Protein AF-A0AA97HD93-F1 (afdb_monomer)

Radius of gyration: 15.61 Å; Cα contacts (8 Å, |Δi|>4): 42; chains: 1; bounding box: 28×37×50 Å

Structure (mmCIF, N/CA/C/O backbone):
data_AF-A0AA97HD93-F1
#
_entry.id   AF-A0AA97HD93-F1
#
loop_
_atom_site.group_PDB
_atom_site.id
_atom_site.type_symbol
_atom_site.label_atom_id
_atom_site.label_alt_id
_atom_site.label_comp_id
_atom_site.label_asym_id
_atom_site.label_entity_id
_atom_site.label_seq_id
_atom_site.pdbx_PDB_ins_code
_atom_site.Cartn_x
_atom_site.Cartn_y
_atom_site.Cartn_z
_atom_site.occupancy
_atom_site.B_iso_or_equiv
_atom_site.auth_seq_id
_atom_site.auth_comp_id
_atom_site.auth_asym_id
_atom_site.auth_atom_id
_atom_site.pdbx_PDB_model_num
ATOM 1 N N . MET A 1 1 ? -6.164 15.221 18.629 1.00 36.94 1 MET A N 1
ATOM 2 C CA . MET A 1 1 ? -4.729 15.572 18.714 1.00 36.94 1 MET A CA 1
ATOM 3 C C . MET A 1 1 ? -3.958 14.636 17.789 1.00 36.94 1 MET A C 1
ATOM 5 O O . MET A 1 1 ? -3.647 13.525 18.191 1.00 36.94 1 MET A O 1
ATOM 9 N N . PHE A 1 2 ? -3.727 15.025 16.531 1.00 47.16 2 PHE A N 1
ATOM 10 C CA . PHE A 1 2 ? -2.940 14.231 15.577 1.00 47.16 2 PHE A CA 1
ATOM 11 C C . PHE A 1 2 ? -1.501 14.737 15.573 1.00 47.16 2 PHE A C 1
ATOM 13 O O . PHE A 1 2 ? -1.109 15.529 14.724 1.00 47.16 2 PHE A O 1
ATOM 20 N N . GLN A 1 3 ? -0.720 14.308 16.559 1.00 46.75 3 GLN A N 1
ATOM 21 C CA . GLN A 1 3 ? 0.712 14.577 16.598 1.00 46.75 3 GLN A CA 1
ATOM 22 C C . GLN A 1 3 ? 1.430 13.322 16.104 1.00 46.75 3 GLN A C 1
ATOM 24 O O . GLN A 1 3 ? 2.042 12.587 16.872 1.00 46.75 3 GLN A O 1
ATOM 29 N N . HIS A 1 4 ? 1.304 13.047 14.801 1.00 54.22 4 HIS A N 1
ATOM 30 C CA . HIS A 1 4 ? 2.227 12.138 14.127 1.00 54.22 4 HIS A CA 1
ATOM 31 C C . HIS A 1 4 ? 3.600 12.807 14.179 1.00 54.22 4 HIS A C 1
ATOM 33 O O . HIS A 1 4 ? 3.915 13.707 13.400 1.00 54.22 4 HIS A O 1
ATOM 39 N N . ASN A 1 5 ? 4.373 12.443 15.200 1.00 70.94 5 ASN A N 1
ATOM 40 C CA . ASN A 1 5 ? 5.717 12.940 15.421 1.00 70.94 5 ASN A CA 1
ATOM 41 C C . ASN A 1 5 ? 6.541 12.572 14.186 1.00 70.94 5 ASN A C 1
ATOM 43 O O . ASN A 1 5 ? 6.673 11.396 13.862 1.00 70.94 5 ASN A O 1
ATOM 47 N N . LYS A 1 6 ? 7.094 13.579 13.512 1.00 67.31 6 LYS A N 1
ATOM 48 C CA . LYS A 1 6 ? 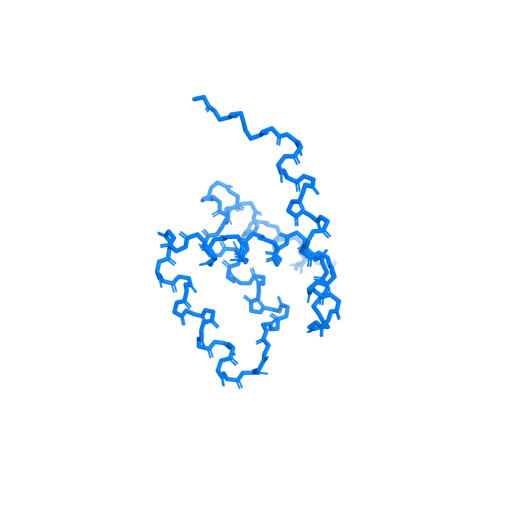8.016 13.470 12.375 1.00 67.31 6 LYS A CA 1
ATOM 49 C C . LYS A 1 6 ? 9.019 12.310 12.510 1.00 67.31 6 LYS A C 1
ATOM 51 O O . LYS A 1 6 ? 9.287 11.616 11.540 1.00 67.31 6 LYS A O 1
ATOM 56 N N . GLN A 1 7 ? 9.474 12.025 13.731 1.00 73.31 7 GLN A N 1
ATOM 57 C CA . GLN A 1 7 ? 10.369 10.905 14.037 1.00 73.31 7 GLN A CA 1
ATOM 58 C C . GLN A 1 7 ? 9.786 9.515 13.727 1.00 73.31 7 GLN A C 1
ATOM 60 O O . GLN A 1 7 ? 10.520 8.628 13.300 1.00 73.31 7 GLN A O 1
ATOM 65 N N . GLN A 1 8 ? 8.482 9.304 13.925 1.00 72.81 8 GLN A N 1
ATOM 66 C CA . GLN A 1 8 ? 7.812 8.046 13.573 1.00 72.81 8 GLN A CA 1
ATOM 67 C C . GLN A 1 8 ? 7.740 7.870 12.053 1.00 72.81 8 GLN A C 1
ATOM 69 O O . GLN A 1 8 ? 7.998 6.777 11.554 1.00 72.81 8 GLN A O 1
ATOM 74 N N . ALA A 1 9 ? 7.454 8.949 11.318 1.00 71.75 9 ALA A N 1
ATOM 75 C CA . ALA A 1 9 ? 7.466 8.933 9.857 1.00 71.75 9 ALA A CA 1
ATOM 76 C C . ALA A 1 9 ? 8.878 8.652 9.312 1.00 71.75 9 ALA A C 1
ATOM 78 O O . ALA A 1 9 ? 9.042 7.805 8.436 1.00 71.75 9 ALA A O 1
ATOM 79 N N . ASP A 1 10 ? 9.906 9.279 9.891 1.00 73.81 10 ASP A N 1
ATOM 80 C CA . ASP A 1 10 ? 11.305 9.052 9.514 1.00 73.81 10 ASP A CA 1
ATOM 81 C C . ASP A 1 10 ? 11.750 7.600 9.768 1.00 73.81 10 ASP A C 1
ATOM 83 O O . ASP A 1 10 ? 12.504 7.029 8.976 1.00 73.81 10 ASP A O 1
ATOM 87 N N . HIS A 1 11 ? 11.280 6.979 10.855 1.00 78.38 11 HIS A N 1
ATOM 88 C CA . HIS A 1 11 ? 11.586 5.581 11.165 1.00 78.38 11 HIS A CA 1
ATOM 89 C C . HIS A 1 11 ? 10.967 4.615 10.146 1.00 78.38 11 HIS A C 1
ATOM 91 O O . HIS A 1 11 ? 11.655 3.721 9.655 1.00 78.38 11 HIS A O 1
ATOM 97 N N . LEU A 1 12 ? 9.698 4.830 9.789 1.00 76.81 12 LEU A N 1
ATOM 98 C CA . LEU A 1 12 ? 9.001 4.035 8.775 1.00 76.81 12 LEU A CA 1
ATOM 99 C C . LEU A 1 12 ? 9.621 4.213 7.382 1.00 76.81 12 LEU A C 1
ATOM 101 O O . LEU A 1 12 ? 9.760 3.246 6.639 1.00 76.81 12 LEU A O 1
ATOM 105 N N . MET A 1 13 ? 10.064 5.424 7.038 1.00 76.12 1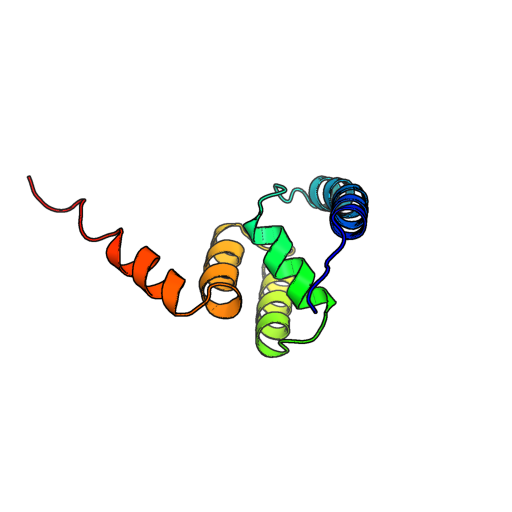3 MET A N 1
ATOM 106 C CA . MET A 1 13 ? 10.747 5.687 5.769 1.00 76.12 13 MET A CA 1
ATOM 107 C C . MET A 1 13 ? 12.040 4.866 5.650 1.00 76.12 13 MET A C 1
ATOM 109 O O . MET A 1 13 ? 12.291 4.217 4.634 1.00 76.12 13 MET A O 1
ATOM 113 N N . ARG A 1 14 ? 12.856 4.860 6.710 1.00 81.88 14 ARG A N 1
ATOM 114 C CA . ARG A 1 14 ? 14.144 4.148 6.729 1.00 81.88 14 ARG A CA 1
ATOM 115 C C . ARG A 1 14 ? 13.991 2.630 6.631 1.00 81.88 14 ARG A C 1
ATOM 117 O O . ARG A 1 14 ? 14.921 1.979 6.165 1.00 81.88 14 ARG A O 1
ATOM 124 N N . SER A 1 15 ? 12.854 2.073 7.047 1.00 77.06 15 SER A N 1
ATOM 125 C CA . SER A 1 15 ? 12.563 0.642 6.913 1.00 77.06 15 SER A CA 1
ATOM 126 C C . SER A 1 15 ? 11.866 0.282 5.597 1.00 77.06 15 SER A C 1
ATOM 128 O O . SER A 1 15 ? 12.094 -0.808 5.075 1.00 77.06 15 SER A O 1
ATOM 130 N N . ALA A 1 16 ? 11.063 1.185 5.029 1.00 72.94 16 ALA A N 1
ATOM 131 C CA . ALA A 1 16 ? 10.301 0.938 3.807 1.00 72.94 16 ALA A CA 1
ATOM 132 C C . ALA A 1 16 ? 11.151 1.008 2.525 1.00 72.94 16 ALA A C 1
ATOM 134 O O . ALA A 1 16 ? 10.961 0.182 1.634 1.00 72.94 16 ALA A O 1
ATOM 135 N N . ILE A 1 17 ? 12.106 1.942 2.431 1.00 77.25 17 ILE A N 1
ATOM 136 C CA . ILE A 1 17 ? 12.927 2.128 1.215 1.00 77.25 17 ILE A CA 1
ATOM 137 C C . ILE A 1 17 ? 13.691 0.845 0.814 1.00 77.25 17 ILE A C 1
ATOM 139 O O . ILE A 1 17 ? 13.560 0.430 -0.337 1.00 77.25 17 ILE A O 1
ATOM 143 N N . PRO A 1 18 ? 14.400 0.139 1.721 1.00 80.75 18 PRO A N 1
ATOM 144 C CA . PRO A 1 18 ? 15.106 -1.097 1.364 1.00 80.75 18 PRO A CA 1
ATOM 145 C C . PRO A 1 18 ? 14.171 -2.238 0.929 1.00 80.75 18 PRO A C 1
ATOM 147 O O . PRO A 1 18 ? 14.551 -3.095 0.132 1.00 80.75 18 PRO A O 1
ATOM 150 N N . LEU A 1 19 ? 12.938 -2.270 1.453 1.00 76.94 19 LEU A N 1
ATOM 151 C CA . LEU A 1 19 ? 11.919 -3.244 1.047 1.00 76.94 19 LEU A CA 1
ATOM 152 C C . LEU A 1 19 ? 11.395 -2.948 -0.361 1.00 76.94 19 LEU A C 1
ATOM 154 O O . LEU A 1 19 ? 11.199 -3.877 -1.140 1.00 76.94 19 LEU A O 1
ATOM 158 N N . MET A 1 20 ? 11.204 -1.671 -0.691 1.00 73.56 20 MET A N 1
ATOM 159 C CA . MET A 1 20 ? 10.792 -1.226 -2.023 1.00 73.56 20 MET A CA 1
ATOM 160 C C . MET A 1 20 ? 11.873 -1.523 -3.071 1.00 73.56 20 MET A C 1
ATOM 162 O O . MET A 1 20 ? 11.548 -2.084 -4.114 1.00 73.56 20 MET A O 1
ATOM 166 N N . GLU A 1 21 ? 13.152 -1.276 -2.760 1.00 76.38 21 GLU A N 1
ATOM 167 C CA . GLU A 1 21 ? 14.282 -1.655 -3.628 1.00 76.38 21 GLU A CA 1
ATOM 168 C C . GLU A 1 21 ? 14.344 -3.167 -3.876 1.00 76.38 21 GLU A C 1
ATOM 170 O O . GLU A 1 21 ? 14.510 -3.607 -5.011 1.00 76.38 21 GLU A O 1
ATOM 175 N N . LYS A 1 22 ? 14.154 -3.985 -2.831 1.00 78.00 22 LYS A N 1
ATOM 176 C CA . LYS A 1 22 ? 14.163 -5.452 -2.958 1.00 78.00 22 LYS A CA 1
ATOM 177 C C . LYS A 1 22 ? 13.052 -5.980 -3.873 1.00 78.00 22 LYS A C 1
ATOM 179 O O . LYS A 1 22 ? 13.200 -7.055 -4.451 1.00 78.00 22 LYS A O 1
ATOM 184 N N . LEU A 1 23 ? 11.936 -5.262 -3.953 1.00 79.88 23 LEU A N 1
ATOM 185 C CA . LEU A 1 23 ? 10.757 -5.643 -4.727 1.00 79.88 23 LEU A CA 1
ATOM 186 C C . LEU A 1 23 ? 10.695 -4.960 -6.103 1.00 79.88 23 LEU A C 1
ATOM 188 O O . LEU A 1 23 ? 9.698 -5.133 -6.799 1.00 79.88 23 LEU A O 1
ATOM 192 N N . ASP A 1 24 ? 11.730 -4.200 -6.481 1.00 72.00 24 ASP A N 1
ATOM 193 C CA . ASP A 1 24 ? 11.775 -3.386 -7.707 1.00 72.00 24 ASP A CA 1
ATOM 194 C C . ASP A 1 24 ? 10.600 -2.391 -7.807 1.00 72.00 24 ASP A C 1
ATOM 196 O O . ASP A 1 24 ? 10.074 -2.076 -8.875 1.00 72.00 24 ASP A O 1
ATOM 200 N N . ILE A 1 25 ? 10.147 -1.902 -6.649 1.00 70.56 25 ILE A N 1
ATOM 201 C CA . ILE A 1 25 ? 9.064 -0.928 -6.538 1.00 70.56 25 ILE A CA 1
ATOM 202 C C . ILE A 1 25 ? 9.697 0.458 -6.390 1.00 70.56 25 ILE A C 1
ATOM 204 O O . ILE A 1 25 ? 10.394 0.706 -5.405 1.00 70.56 25 ILE A O 1
ATOM 208 N N . PRO A 1 26 ? 9.421 1.414 -7.291 1.00 65.25 26 PRO A N 1
ATOM 209 C CA . PRO A 1 26 ? 9.893 2.778 -7.117 1.00 65.25 26 PRO A CA 1
ATOM 210 C C . PRO A 1 26 ? 9.280 3.379 -5.837 1.00 65.25 26 PRO A C 1
ATOM 212 O O . PRO A 1 26 ? 8.049 3.317 -5.676 1.00 65.25 26 PRO A O 1
ATOM 215 N N . PRO A 1 27 ? 10.088 3.969 -4.932 1.00 56.50 27 PRO A N 1
ATOM 216 C CA . PRO A 1 27 ? 9.615 4.578 -3.691 1.00 56.50 27 PRO A CA 1
ATOM 217 C C . PRO A 1 27 ? 8.898 5.903 -3.982 1.00 56.50 27 PRO A C 1
ATOM 219 O O . PRO A 1 27 ? 9.404 6.996 -3.734 1.00 56.50 27 PRO A O 1
ATOM 222 N N . THR A 1 28 ? 7.705 5.802 -4.562 1.00 63.59 28 THR A N 1
ATOM 223 C CA . THR A 1 28 ? 6.826 6.935 -4.848 1.00 63.59 28 THR A CA 1
ATOM 224 C C . THR A 1 28 ? 5.883 7.187 -3.666 1.00 63.59 28 THR A C 1
ATOM 226 O O . THR A 1 28 ? 5.467 6.233 -3.000 1.00 63.59 28 THR A O 1
ATOM 229 N N . PRO A 1 29 ? 5.479 8.447 -3.409 1.00 66.38 29 PRO A N 1
ATOM 230 C CA . PRO A 1 29 ? 4.510 8.772 -2.356 1.00 66.38 29 PRO A CA 1
ATOM 231 C C . PRO A 1 29 ? 3.187 7.998 -2.472 1.00 66.38 29 PRO A C 1
ATOM 233 O O . PRO A 1 29 ? 2.576 7.661 -1.460 1.00 66.38 29 PRO A O 1
ATOM 236 N N . TYR A 1 30 ? 2.780 7.662 -3.701 1.00 69.75 30 TYR A N 1
ATOM 237 C CA . TYR A 1 30 ? 1.581 6.874 -3.989 1.00 69.75 30 TYR A CA 1
ATOM 238 C C . TYR A 1 30 ? 1.654 5.471 -3.385 1.00 69.75 30 TYR A C 1
ATOM 240 O O . TYR A 1 30 ? 0.758 5.053 -2.653 1.00 69.75 30 TYR A O 1
ATOM 248 N N . ASN A 1 31 ? 2.761 4.767 -3.627 1.00 77.12 31 ASN A N 1
ATOM 249 C CA . ASN A 1 31 ? 2.951 3.413 -3.114 1.00 77.12 31 ASN A CA 1
ATOM 250 C C . ASN A 1 31 ? 2.989 3.397 -1.580 1.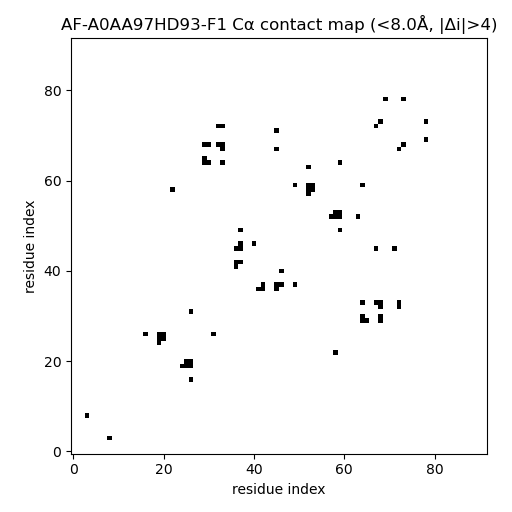00 77.12 31 ASN A C 1
ATOM 252 O O . ASN A 1 31 ? 2.482 2.464 -0.964 1.00 77.12 31 ASN A O 1
ATOM 256 N N . TYR A 1 32 ? 3.534 4.443 -0.952 1.00 78.75 32 TYR A N 1
ATOM 257 C CA . TYR A 1 32 ? 3.596 4.532 0.507 1.00 78.75 32 TYR A CA 1
ATOM 258 C C . TYR A 1 32 ? 2.206 4.589 1.154 1.00 78.75 32 TYR A C 1
ATOM 260 O O . TYR A 1 32 ? 1.950 3.863 2.113 1.00 78.75 32 TYR A O 1
ATOM 268 N N . GLY A 1 33 ? 1.296 5.407 0.613 1.00 85.56 33 GLY A N 1
ATOM 269 C CA . GLY A 1 33 ? -0.070 5.507 1.134 1.00 85.56 33 GLY A CA 1
ATOM 270 C C . GLY A 1 33 ? -0.817 4.174 1.066 1.00 85.56 33 GLY A C 1
ATOM 271 O O . GLY A 1 33 ? -1.431 3.759 2.046 1.00 85.56 33 GLY A O 1
ATOM 272 N N . ILE A 1 34 ? -0.698 3.468 -0.062 1.00 87.38 34 ILE A N 1
ATOM 273 C CA . ILE A 1 34 ? -1.373 2.179 -0.282 1.00 87.38 34 ILE A CA 1
ATOM 274 C C . ILE A 1 34 ? -0.852 1.126 0.689 1.00 87.38 34 ILE A C 1
ATOM 276 O O . ILE A 1 34 ? -1.645 0.450 1.336 1.00 87.38 34 ILE A O 1
ATOM 280 N N . TRP A 1 35 ? 0.470 1.001 0.831 1.00 87.00 35 TRP A N 1
ATOM 281 C CA . TRP A 1 35 ? 1.059 0.010 1.733 1.00 87.00 35 TRP A CA 1
ATOM 282 C C . TRP A 1 35 ? 0.798 0.319 3.208 1.00 87.00 35 TRP A C 1
ATOM 284 O O . TRP A 1 35 ? 0.599 -0.612 3.990 1.00 87.00 35 TRP A O 1
ATOM 294 N N . TYR A 1 36 ? 0.759 1.599 3.590 1.00 85.06 36 TYR A N 1
ATOM 295 C CA . TYR A 1 36 ? 0.378 2.005 4.942 1.00 85.06 36 TYR A CA 1
ATOM 296 C C . TYR A 1 36 ? -1.062 1.587 5.257 1.00 85.06 36 TYR A C 1
ATOM 298 O O . TYR A 1 36 ? -1.312 0.936 6.274 1.00 85.06 36 TYR A O 1
ATOM 306 N N . GLU A 1 37 ? -1.997 1.911 4.363 1.00 88.50 37 GLU A N 1
ATOM 307 C CA . GLU A 1 37 ? -3.409 1.578 4.541 1.00 88.50 37 GLU A CA 1
ATOM 308 C C . GLU A 1 37 ? -3.622 0.063 4.549 1.00 88.50 37 GLU A C 1
ATOM 310 O O . GLU A 1 37 ? -4.277 -0.464 5.453 1.00 88.50 37 GLU A O 1
ATOM 315 N N . TYR A 1 38 ? -2.956 -0.640 3.629 1.00 91.50 38 TYR A N 1
ATOM 316 C CA . TYR A 1 38 ? -2.976 -2.093 3.538 1.00 91.50 38 TYR A CA 1
ATOM 317 C C . TYR A 1 38 ? -2.529 -2.766 4.841 1.00 91.50 38 TYR A C 1
ATOM 319 O O . TYR A 1 38 ? -3.251 -3.590 5.410 1.00 91.50 38 TYR A O 1
ATOM 327 N N . ALA A 1 39 ? -1.366 -2.363 5.366 1.00 88.69 39 ALA A N 1
ATOM 328 C CA . ALA A 1 39 ? -0.810 -2.904 6.606 1.00 88.69 39 ALA A CA 1
ATOM 329 C C . ALA A 1 39 ? -1.652 -2.552 7.844 1.00 88.69 39 ALA A C 1
ATOM 331 O O . ALA A 1 39 ? -1.675 -3.311 8.815 1.00 88.69 39 ALA A O 1
ATOM 332 N N . SER A 1 40 ? -2.358 -1.418 7.817 1.00 88.88 40 SER A N 1
ATOM 333 C CA . SER A 1 40 ? -3.224 -0.992 8.918 1.00 88.88 40 SER A CA 1
ATOM 334 C C . SER A 1 40 ? -4.498 -1.839 9.058 1.00 88.88 40 SER A C 1
ATOM 336 O O . SER A 1 40 ? -5.116 -1.815 10.123 1.00 88.88 40 SER A O 1
ATOM 338 N N . ASN A 1 41 ? -4.888 -2.577 8.005 1.00 85.44 41 ASN A N 1
ATOM 339 C CA . ASN A 1 41 ? -6.140 -3.342 7.906 1.00 85.44 41 ASN A CA 1
ATOM 340 C C . ASN A 1 41 ? -7.419 -2.519 8.170 1.00 85.44 41 ASN A C 1
ATOM 342 O O . ASN A 1 41 ? -8.464 -3.078 8.506 1.00 85.44 41 ASN A O 1
ATOM 346 N N . ARG A 1 42 ? -7.363 -1.191 8.022 1.00 83.88 42 ARG A N 1
ATOM 347 C CA . ARG A 1 42 ? -8.510 -0.302 8.273 1.00 83.88 42 ARG A CA 1
ATOM 348 C C . ARG A 1 42 ? -9.516 -0.283 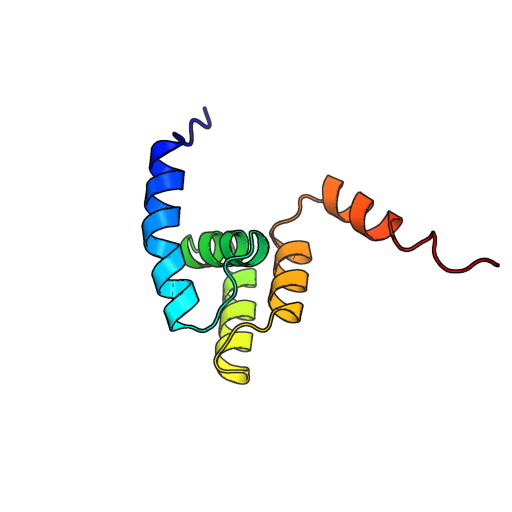7.127 1.00 83.88 42 ARG A C 1
ATOM 350 O O . ARG A 1 42 ? -10.699 -0.084 7.387 1.00 83.88 42 ARG A O 1
ATOM 357 N N . THR A 1 43 ? -9.063 -0.564 5.905 1.00 90.06 43 THR A N 1
ATOM 358 C CA . THR A 1 43 ? -9.893 -0.562 4.693 1.00 90.06 43 THR A CA 1
ATOM 359 C C . THR A 1 43 ? -9.866 -1.941 4.016 1.00 90.06 43 THR A C 1
ATOM 361 O O . THR A 1 43 ? -9.055 -2.187 3.123 1.00 90.06 43 THR A O 1
ATOM 364 N N . PRO A 1 44 ? -10.754 -2.879 4.413 1.00 91.31 44 PRO A N 1
ATOM 365 C CA . PRO A 1 44 ? -10.754 -4.250 3.893 1.00 91.31 44 PRO A CA 1
ATOM 366 C C . PRO A 1 44 ? -10.986 -4.358 2.382 1.00 91.31 44 PRO A C 1
ATOM 368 O O . PRO A 1 44 ? -10.574 -5.338 1.764 1.00 91.31 44 PRO A O 1
ATOM 371 N N . GLU A 1 45 ? -11.669 -3.382 1.782 1.00 90.88 45 GLU A N 1
ATOM 372 C CA . GLU A 1 45 ? -11.898 -3.334 0.335 1.00 90.88 45 GLU A CA 1
ATOM 373 C C . GLU A 1 45 ? -10.596 -3.104 -0.432 1.00 90.88 45 GLU A C 1
ATOM 375 O O . GLU A 1 45 ? -10.282 -3.895 -1.322 1.00 90.88 45 GLU A O 1
ATOM 380 N N . LEU A 1 46 ? -9.789 -2.122 -0.013 1.00 91.62 46 LEU A N 1
ATOM 381 C CA . LEU A 1 46 ? -8.450 -1.888 -0.559 1.00 91.62 46 LEU A CA 1
ATOM 382 C C . LEU A 1 46 ? -7.597 -3.157 -0.461 1.00 91.62 46 LEU A C 1
ATOM 384 O O . LEU A 1 46 ? -6.976 -3.557 -1.447 1.00 91.62 46 LEU A O 1
ATOM 388 N N . ASN A 1 47 ? -7.630 -3.847 0.684 1.00 93.50 47 ASN A N 1
ATOM 389 C CA . ASN A 1 47 ? -6.837 -5.063 0.890 1.00 93.50 47 ASN A CA 1
ATOM 390 C C . ASN A 1 47 ? -7.201 -6.166 -0.103 1.00 93.50 47 ASN A C 1
ATOM 392 O O . ASN A 1 47 ? -6.313 -6.762 -0.707 1.00 93.50 47 ASN A O 1
ATOM 396 N N . LYS A 1 48 ? -8.496 -6.375 -0.365 1.00 94.19 48 LYS A N 1
ATOM 397 C CA . LYS A 1 48 ? -8.949 -7.358 -1.361 1.00 94.19 48 LYS A CA 1
ATOM 398 C C . LYS A 1 48 ? -8.459 -7.034 -2.770 1.00 94.19 48 LYS A C 1
ATOM 400 O O . LYS A 1 48 ? -8.111 -7.957 -3.516 1.00 94.19 48 LYS A O 1
ATOM 405 N N . VAL A 1 49 ? -8.461 -5.758 -3.162 1.00 92.00 49 VAL A N 1
ATOM 406 C CA . VAL A 1 49 ? -7.997 -5.361 -4.500 1.00 92.00 49 VAL A CA 1
ATOM 407 C C . VAL A 1 49 ? -6.483 -5.535 -4.610 1.00 92.00 49 VAL A C 1
ATOM 409 O O . VAL A 1 49 ? -6.018 -6.142 -5.578 1.00 92.00 49 VAL A O 1
ATOM 412 N N . VAL A 1 50 ? -5.724 -5.118 -3.590 1.00 91.19 50 VAL A N 1
ATOM 413 C CA . VAL A 1 50 ? -4.267 -5.324 -3.517 1.00 91.19 50 VAL A CA 1
ATOM 414 C C . VAL A 1 50 ? -3.923 -6.816 -3.576 1.00 91.19 50 VAL A C 1
ATOM 416 O O . VAL A 1 50 ? -3.136 -7.222 -4.429 1.00 91.19 50 VAL A O 1
ATOM 419 N N . ASP A 1 51 ? -4.575 -7.660 -2.774 1.00 94.19 51 ASP A N 1
ATOM 420 C CA . ASP A 1 51 ? -4.378 -9.118 -2.786 1.00 94.19 51 ASP A CA 1
ATOM 421 C C . ASP A 1 51 ? -4.658 -9.740 -4.156 1.00 94.19 51 ASP A C 1
ATOM 423 O O . ASP A 1 51 ? -4.017 -10.705 -4.584 1.00 94.19 51 ASP A O 1
ATOM 427 N N . THR A 1 52 ? -5.659 -9.219 -4.859 1.00 92.88 52 THR A N 1
ATOM 428 C CA . THR A 1 52 ? -6.018 -9.694 -6.197 1.00 92.88 52 THR A CA 1
ATOM 429 C C . THR A 1 52 ? -4.966 -9.287 -7.224 1.00 92.88 52 THR A C 1
ATOM 431 O O . THR A 1 52 ? -4.571 -10.118 -8.046 1.00 92.88 52 THR A O 1
ATOM 434 N N . ALA A 1 53 ? -4.460 -8.055 -7.150 1.00 88.31 53 ALA A N 1
ATOM 435 C CA . ALA A 1 53 ? -3.381 -7.583 -8.010 1.00 88.31 53 ALA A CA 1
ATOM 436 C C . ALA A 1 53 ? -2.087 -8.378 -7.777 1.00 88.31 53 ALA A C 1
ATOM 438 O O . ALA A 1 53 ? -1.503 -8.885 -8.735 1.00 88.31 53 ALA A O 1
ATOM 439 N N . LEU A 1 54 ? -1.704 -8.593 -6.515 1.00 90.81 54 LEU A N 1
ATOM 440 C CA . LEU A 1 54 ? -0.514 -9.366 -6.152 1.00 90.81 54 LEU A CA 1
ATOM 441 C C . LEU A 1 54 ? -0.606 -10.818 -6.633 1.00 90.81 54 LEU A C 1
ATOM 443 O O . LEU A 1 54 ? 0.352 -11.336 -7.203 1.00 90.81 54 LEU A O 1
ATOM 447 N N . ARG A 1 55 ? -1.769 -11.466 -6.481 1.00 92.62 55 ARG A N 1
ATOM 448 C CA . ARG A 1 55 ? -1.984 -12.830 -6.999 1.00 92.62 55 ARG A CA 1
ATOM 449 C C . ARG A 1 55 ? -1.905 -12.911 -8.522 1.00 92.62 55 ARG A C 1
ATOM 451 O O . ARG A 1 55 ? -1.478 -13.936 -9.044 1.00 92.62 55 ARG A O 1
ATOM 458 N N . ARG A 1 56 ? -2.341 -11.867 -9.232 1.00 89.19 56 ARG A N 1
ATOM 459 C CA . ARG A 1 56 ? -2.402 -11.860 -10.700 1.00 89.19 56 ARG A CA 1
ATOM 460 C C . ARG A 1 56 ? -1.076 -11.491 -11.356 1.00 89.19 56 ARG A C 1
ATOM 462 O O . ARG A 1 56 ? -0.726 -12.087 -12.369 1.00 89.19 56 ARG A O 1
ATOM 469 N N . PHE A 1 57 ? -0.381 -10.495 -10.820 1.00 84.50 57 PHE A N 1
ATOM 470 C CA . PHE A 1 57 ? 0.789 -9.895 -11.462 1.00 84.50 57 PHE A CA 1
ATOM 471 C C . PHE A 1 57 ? 2.103 -10.208 -10.738 1.00 84.50 57 PHE A C 1
ATOM 473 O O . PHE A 1 57 ? 3.167 -9.919 -11.274 1.00 84.50 57 PHE A O 1
ATOM 480 N N . GLY A 1 58 ? 2.053 -10.775 -9.527 1.00 85.19 58 GLY A N 1
ATOM 481 C CA . GLY A 1 58 ? 3.231 -10.987 -8.676 1.00 85.19 58 GLY A CA 1
ATOM 482 C C . GLY A 1 58 ? 3.809 -9.697 -8.080 1.00 85.19 58 GLY A C 1
ATOM 483 O O . GLY A 1 58 ? 4.726 -9.750 -7.267 1.00 85.19 58 GLY A O 1
ATOM 484 N N . SER A 1 59 ? 3.267 -8.543 -8.462 1.00 84.75 59 SER A N 1
ATOM 485 C CA . SER A 1 59 ? 3.643 -7.210 -8.002 1.00 84.75 59 SER A CA 1
ATOM 486 C C . SER A 1 59 ? 2.433 -6.274 -8.078 1.00 84.75 59 SER A C 1
ATOM 488 O O . SER A 1 59 ? 1.343 -6.685 -8.486 1.00 84.75 59 SER A O 1
ATOM 490 N N . LEU A 1 60 ? 2.613 -5.016 -7.668 1.00 84.19 60 LEU A N 1
ATOM 491 C CA . LEU A 1 60 ? 1.613 -3.964 -7.825 1.00 84.19 60 LEU A CA 1
ATOM 492 C C . LEU A 1 60 ? 2.090 -2.981 -8.911 1.00 84.19 60 LEU A C 1
ATOM 494 O O . LEU A 1 60 ? 2.941 -2.135 -8.626 1.00 84.19 60 LEU A O 1
ATOM 498 N N . PRO A 1 61 ? 1.609 -3.105 -10.164 1.00 83.44 61 PRO A N 1
ATOM 499 C CA . PRO A 1 61 ? 2.019 -2.219 -11.248 1.00 83.44 61 PRO A CA 1
ATOM 500 C C . PRO A 1 61 ? 1.677 -0.757 -10.949 1.00 83.44 61 PRO A C 1
ATOM 502 O O . PRO A 1 61 ? 0.633 -0.466 -10.370 1.00 83.44 61 PRO A O 1
ATOM 505 N N . ALA A 1 62 ? 2.505 0.173 -11.429 1.00 78.25 62 ALA A N 1
ATOM 506 C CA . ALA A 1 62 ? 2.357 1.601 -11.135 1.00 78.25 62 ALA A CA 1
ATOM 507 C C . ALA A 1 62 ? 0.974 2.178 -11.497 1.00 78.25 62 ALA A C 1
ATOM 509 O O . ALA A 1 62 ? 0.444 2.994 -10.748 1.00 78.25 62 ALA A O 1
ATOM 510 N N . PHE A 1 63 ? 0.367 1.731 -12.603 1.00 80.62 63 PHE A N 1
ATOM 511 C CA . PHE A 1 63 ? -0.973 2.183 -12.995 1.00 80.62 63 PHE A CA 1
ATOM 512 C C . PHE A 1 63 ? -2.050 1.726 -11.996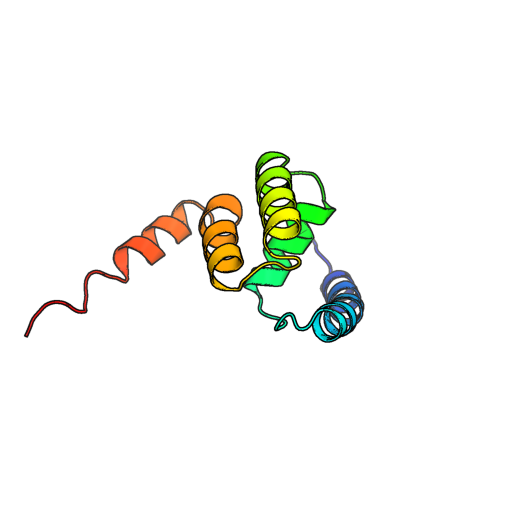 1.00 80.62 63 PHE A C 1
ATOM 514 O O . PHE A 1 63 ? -2.916 2.516 -11.637 1.00 80.62 63 PHE A O 1
ATOM 521 N N . VAL A 1 64 ? -1.944 0.494 -11.477 1.00 84.31 64 VAL A N 1
ATOM 522 C CA . VAL A 1 64 ? -2.854 -0.044 -10.452 1.00 84.31 64 VAL A CA 1
ATOM 523 C C . VAL A 1 64 ? -2.673 0.715 -9.145 1.00 84.31 64 VAL A C 1
ATOM 525 O O . VAL A 1 64 ? -3.654 1.093 -8.512 1.00 84.31 64 VAL A O 1
ATOM 528 N N . SER A 1 65 ? -1.424 0.987 -8.752 1.00 83.50 65 SER A N 1
ATOM 529 C CA . SER A 1 65 ? -1.147 1.812 -7.576 1.00 83.50 65 SER A CA 1
ATOM 530 C C . SER A 1 65 ? -1.789 3.194 -7.697 1.00 83.50 65 SER A C 1
ATOM 532 O O . SER A 1 65 ? -2.397 3.685 -6.752 1.00 83.50 65 SER A O 1
ATOM 534 N N . GLN A 1 66 ? -1.680 3.835 -8.859 1.00 83.56 66 GLN A N 1
ATOM 535 C CA . GLN A 1 66 ? -2.218 5.177 -9.058 1.00 83.56 66 GLN A CA 1
ATOM 536 C C . GLN A 1 66 ? -3.754 5.212 -8.998 1.00 83.56 66 GLN A C 1
ATOM 538 O O . GLN A 1 66 ? -4.312 6.134 -8.394 1.00 83.56 66 GLN A O 1
ATOM 543 N N . GLU A 1 67 ? -4.429 4.211 -9.569 1.00 86.06 67 GLU A N 1
ATOM 544 C CA . GLU A 1 67 ? -5.886 4.066 -9.452 1.00 86.06 67 GLU A CA 1
ATOM 545 C C . GLU A 1 67 ? -6.299 3.830 -7.999 1.00 86.06 67 GLU A C 1
ATOM 547 O O . GLU A 1 67 ? -7.089 4.603 -7.464 1.00 86.06 67 GLU A O 1
ATOM 552 N N . LEU A 1 68 ? -5.679 2.862 -7.316 1.00 88.19 68 LEU A N 1
ATOM 553 C CA . LEU A 1 68 ? -5.975 2.558 -5.913 1.00 88.19 68 LEU A CA 1
ATOM 554 C C . LEU A 1 68 ? -5.770 3.759 -4.993 1.00 88.19 68 LEU A C 1
ATOM 556 O O . LEU A 1 68 ? -6.591 4.033 -4.119 1.00 88.19 68 LEU A O 1
ATOM 560 N N . PHE A 1 69 ? -4.680 4.497 -5.190 1.00 85.69 69 PHE A N 1
ATOM 561 C CA . PHE A 1 69 ? -4.435 5.710 -4.425 1.00 85.69 69 PHE A CA 1
ATOM 562 C C . PHE A 1 69 ? -5.523 6.756 -4.672 1.00 85.69 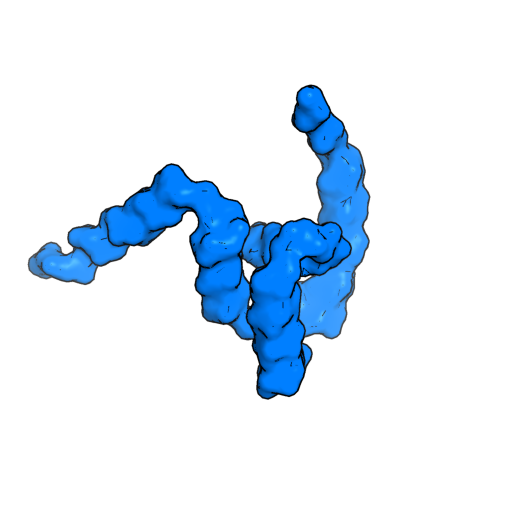69 PHE A C 1
ATOM 564 O O . PHE A 1 69 ? -5.993 7.398 -3.734 1.00 85.69 69 PHE A O 1
ATOM 571 N N . SER A 1 70 ? -5.949 6.915 -5.924 1.00 84.50 70 SER A N 1
ATOM 572 C CA . SER A 1 70 ? -6.984 7.886 -6.269 1.00 84.50 70 SER A CA 1
ATOM 573 C C . SER A 1 70 ? -8.352 7.503 -5.713 1.00 84.50 70 SER A C 1
ATOM 575 O O . SER A 1 70 ? -9.090 8.380 -5.268 1.00 84.50 70 SER A O 1
ATOM 577 N N . GLU A 1 71 ? -8.683 6.215 -5.713 1.00 86.94 71 GLU A N 1
ATOM 578 C CA . GLU A 1 71 ? -9.979 5.713 -5.260 1.00 86.94 71 GLU A CA 1
ATOM 579 C C . GLU A 1 71 ? -10.107 5.684 -3.735 1.00 86.94 71 GLU A C 1
ATOM 581 O O . GLU A 1 71 ? -11.139 6.094 -3.211 1.00 86.94 71 GLU A O 1
ATOM 586 N N . PHE A 1 72 ? -9.070 5.234 -3.024 1.00 86.94 72 PHE A N 1
ATOM 587 C CA . PHE A 1 72 ? -9.164 4.943 -1.589 1.00 86.94 72 PHE A CA 1
ATOM 588 C C . PHE A 1 72 ? -8.464 5.961 -0.683 1.00 86.94 72 PHE A C 1
ATOM 590 O O . PHE A 1 72 ? -8.786 6.031 0.501 1.00 86.94 72 PHE A O 1
ATOM 597 N N . LEU A 1 73 ? -7.483 6.715 -1.194 1.00 84.56 73 LEU A N 1
ATOM 598 C CA . LEU A 1 73 ? -6.608 7.555 -0.361 1.00 84.56 73 LEU A CA 1
ATOM 599 C C . LEU A 1 73 ? -6.717 9.052 -0.652 1.00 84.56 73 LEU A C 1
ATOM 601 O O . LEU A 1 73 ? -6.320 9.860 0.189 1.00 84.56 73 LEU A O 1
ATOM 605 N N . LEU A 1 74 ? -7.254 9.447 -1.808 1.00 83.25 74 LEU A N 1
ATOM 606 C CA . LEU A 1 74 ? -7.599 10.843 -2.060 1.00 83.25 74 LEU A CA 1
ATOM 607 C C . LEU A 1 74 ? -8.943 11.181 -1.416 1.00 83.25 74 LEU A C 1
ATOM 609 O O . LEU A 1 74 ? -9.956 10.547 -1.698 1.00 83.25 74 LEU A O 1
ATOM 613 N N . SER A 1 75 ? -8.965 12.243 -0.614 1.00 71.00 75 SER A N 1
ATOM 614 C CA . SER A 1 75 ? -10.206 12.859 -0.139 1.00 71.00 75 SER A CA 1
ATOM 615 C C . SER A 1 75 ? -11.060 13.323 -1.326 1.00 71.00 75 SER A C 1
ATOM 617 O O . SER A 1 75 ? -10.512 13.785 -2.331 1.00 71.00 75 SER A O 1
ATOM 619 N N . GLU A 1 76 ? -12.390 13.288 -1.203 1.00 60.06 76 GLU A N 1
ATOM 620 C CA . GLU A 1 76 ? -13.323 13.717 -2.264 1.00 60.06 76 GLU A CA 1
ATOM 621 C C . GLU A 1 76 ? -12.985 15.118 -2.822 1.00 60.06 76 GLU A C 1
ATOM 623 O O . GLU A 1 76 ? -12.985 15.336 -4.035 1.00 60.06 76 GLU A O 1
ATOM 628 N N . GLU A 1 77 ? -12.572 16.046 -1.956 1.00 53.72 77 GLU A N 1
ATOM 629 C CA . GLU A 1 77 ? -12.124 17.406 -2.301 1.00 53.72 77 GLU A CA 1
ATOM 630 C C . GLU A 1 77 ? -10.936 17.424 -3.286 1.00 53.72 77 GLU A C 1
ATOM 632 O O . GLU A 1 77 ? -10.873 18.268 -4.182 1.00 53.72 77 GLU A O 1
ATOM 637 N N . PHE A 1 78 ? -10.021 16.455 -3.181 1.00 55.53 78 PHE A N 1
ATOM 638 C CA . PHE A 1 78 ? -8.881 16.290 -4.089 1.00 55.53 78 PHE A CA 1
ATOM 639 C C . PHE A 1 78 ? -9.227 15.455 -5.332 1.00 55.53 78 PHE A C 1
ATOM 641 O O . PHE A 1 78 ? -8.663 15.695 -6.405 1.00 55.53 78 PHE A O 1
ATOM 648 N N . GLN A 1 79 ? -10.195 14.535 -5.241 1.00 54.00 79 GLN A N 1
ATOM 649 C CA . GLN A 1 79 ? -10.705 13.798 -6.406 1.00 54.00 79 GLN A CA 1
ATOM 650 C C . GLN A 1 79 ? -11.360 14.736 -7.439 1.00 54.00 79 GLN A C 1
ATOM 652 O O . GLN A 1 79 ? -11.241 14.519 -8.651 1.00 54.00 79 GLN A O 1
ATOM 657 N N . HIS A 1 80 ? -12.018 15.812 -6.989 1.00 50.69 80 HIS A N 1
ATOM 658 C CA . HIS A 1 80 ? -12.600 16.825 -7.878 1.00 50.69 80 HIS A CA 1
ATOM 659 C C . HIS A 1 80 ? -11.546 17.647 -8.634 1.00 50.69 80 HI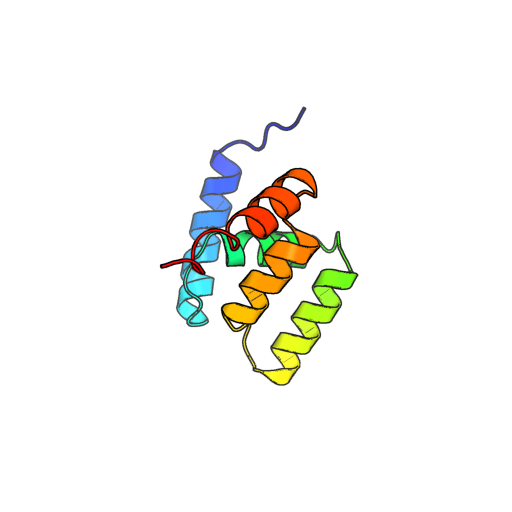S A C 1
ATOM 661 O O . HIS A 1 80 ? -11.744 17.935 -9.815 1.00 50.69 80 HIS A O 1
ATOM 667 N N . ALA A 1 81 ? -10.408 17.961 -8.011 1.00 51.28 81 ALA A N 1
ATOM 668 C CA . ALA A 1 81 ? -9.319 18.689 -8.664 1.00 51.28 81 ALA A CA 1
ATOM 669 C C . ALA A 1 81 ? -8.631 17.853 -9.762 1.00 51.28 81 ALA A C 1
ATOM 671 O O . ALA A 1 81 ? -8.339 18.369 -10.841 1.00 51.28 81 ALA A O 1
ATOM 672 N N . HIS A 1 82 ? -8.437 16.546 -9.539 1.00 47.47 82 HIS A N 1
ATOM 673 C CA . HIS A 1 82 ? -7.819 15.658 -10.532 1.00 47.47 82 HIS A CA 1
ATOM 674 C C . HIS A 1 82 ? -8.730 15.401 -11.750 1.00 47.47 82 HIS A C 1
ATOM 676 O O . HIS A 1 82 ? -8.243 15.331 -12.878 1.00 47.47 82 HIS A O 1
ATOM 682 N N . ARG A 1 83 ? -10.061 15.348 -11.566 1.00 50.66 83 ARG A N 1
ATOM 683 C CA . ARG A 1 83 ? -11.015 15.273 -12.694 1.00 50.66 83 ARG A CA 1
ATOM 684 C C . ARG A 1 83 ? -11.084 16.559 -13.523 1.00 50.66 83 ARG A C 1
ATOM 686 O O . ARG A 1 83 ? -11.357 16.487 -14.717 1.00 50.66 83 ARG A O 1
ATOM 693 N N . GLN A 1 84 ? -10.823 17.719 -12.922 1.00 45.94 84 GLN A N 1
ATOM 694 C CA . GLN A 1 84 ? -10.863 19.008 -13.625 1.00 45.94 84 GLN A CA 1
ATOM 695 C C . GLN A 1 84 ? -9.539 19.372 -14.323 1.00 45.94 84 GLN A C 1
ATOM 697 O O . GLN A 1 84 ? -9.527 20.241 -15.187 1.00 45.94 84 GLN A O 1
ATOM 702 N N . GLY A 1 85 ? -8.434 18.674 -14.037 1.00 47.19 85 GLY A N 1
ATOM 703 C CA . GLY A 1 85 ? -7.137 18.900 -14.694 1.00 47.19 85 GLY A CA 1
ATOM 704 C C . GLY A 1 85 ? -6.999 18.331 -16.117 1.00 47.19 85 GLY A C 1
ATOM 705 O O . GLY A 1 85 ? -6.044 18.675 -16.811 1.00 47.19 85 GLY A O 1
ATOM 706 N N . TYR A 1 86 ? -7.932 17.488 -16.581 1.00 48.78 86 TYR A N 1
ATOM 707 C CA . TYR A 1 86 ? -7.899 16.884 -17.926 1.00 48.78 86 TYR A CA 1
ATOM 708 C C . TYR A 1 86 ? -8.758 17.629 -18.971 1.00 48.78 86 TYR A C 1
ATOM 710 O O . TYR A 1 86 ? -8.864 17.183 -20.109 1.00 48.78 86 TYR A O 1
ATOM 718 N N . CYS A 1 87 ? -9.354 18.785 -18.649 1.00 49.75 87 CYS A N 1
ATOM 719 C CA . CYS A 1 87 ? -10.125 19.561 -19.635 1.00 49.75 87 CYS A CA 1
ATOM 720 C C . CYS A 1 87 ? -9.322 20.636 -20.394 1.00 49.75 87 CYS A C 1
ATOM 722 O O . CYS A 1 87 ? -9.905 21.349 -21.204 1.00 49.75 87 CYS A O 1
ATOM 724 N N . ILE A 1 88 ? -7.995 20.729 -20.223 1.00 46.62 88 ILE A N 1
ATOM 725 C CA . ILE A 1 88 ? -7.161 21.701 -20.962 1.00 46.62 88 ILE A CA 1
ATOM 726 C C . ILE A 1 88 ? -6.081 21.068 -21.846 1.00 46.62 88 ILE A C 1
ATOM 728 O O . ILE A 1 88 ? -4.972 21.582 -21.902 1.00 46.62 88 ILE A O 1
ATOM 732 N N . LYS A 1 89 ? -6.372 19.974 -22.562 1.00 47.25 89 LYS A N 1
ATOM 733 C CA . LYS A 1 89 ? -5.619 19.598 -23.783 1.00 47.25 89 LYS A CA 1
ATOM 734 C C . LYS A 1 89 ? -6.528 18.960 -24.835 1.00 47.25 89 LYS A C 1
ATOM 736 O O . LYS A 1 89 ? -6.327 17.823 -25.237 1.00 47.25 89 LYS A O 1
ATOM 741 N N . ALA A 1 90 ? -7.538 19.702 -25.275 1.00 45.47 90 ALA A N 1
ATOM 742 C CA . ALA A 1 90 ? -8.275 19.391 -26.496 1.00 45.47 90 ALA A CA 1
ATOM 743 C C . ALA A 1 90 ? -8.876 20.667 -27.095 1.00 45.47 90 ALA A C 1
ATOM 745 O O . ALA A 1 90 ? -10.087 20.757 -27.280 1.00 45.47 90 ALA A O 1
ATOM 746 N N . THR A 1 91 ? -8.065 21.696 -27.359 1.00 40.22 91 THR A N 1
ATOM 747 C CA . THR A 1 91 ? -8.478 22.754 -28.293 1.00 40.22 91 THR A CA 1
ATOM 748 C C . THR A 1 91 ? -7.278 23.524 -28.847 1.00 40.22 91 THR A C 1
ATOM 750 O O . THR A 1 91 ? -6.555 24.153 -28.081 1.00 40.22 91 THR A O 1
ATOM 753 N N . HIS A 1 92 ? -7.180 23.479 -30.182 1.00 39.78 92 HIS A N 1
ATOM 754 C CA . HIS A 1 92 ? -6.295 24.187 -31.119 1.00 39.78 92 HIS A CA 1
ATOM 755 C C . HIS A 1 92 ? -4.832 23.742 -31.219 1.00 39.78 92 HIS A C 1
ATOM 757 O O . HIS A 1 92 ? -4.009 24.105 -30.354 1.00 39.78 92 HIS A O 1
#

Mean predicted aligned error: 13.46 Å

Sequence (92 aa):
MFQHNKQQADHLMRSAIPLMEKLDIPPTPYNYGIWYEYASNRTPELNKVVDTALRRFGSLPAFVSQELFSEFLLSEEFQH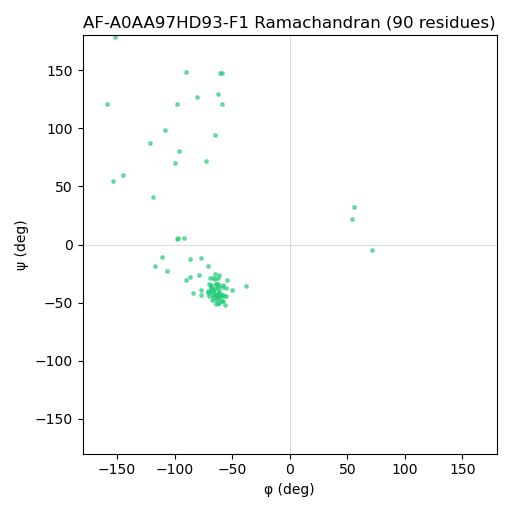AHRQGYCIKATH

pLDDT: mean 74.12, std 15.92, range [36.94, 94.19]

Solvent-accessible surface area (backbone atoms only — not comparable to full-atom values): 5699 Å² total; per-residue (Å²): 137,89,76,81,52,66,66,59,57,54,52,52,50,70,59,45,51,64,54,27,60,77,68,76,41,78,91,42,75,55,54,52,55,49,53,52,47,48,73,66,62,78,48,64,67,60,40,54,52,52,54,50,42,36,72,74,66,76,43,80,54,70,70,58,40,53,50,51,30,52,70,74,68,43,54,70,80,53,47,56,53,63,66,60,66,71,75,82,80,83,80,136

Secondary structure (DSSP, 8-state):
-----HHHHHHHHHHHHHHHHHTT----HHHHHHHHHHHHT--HHHHHHHHHHHHHHSS--HHHHHHHHHHHTS-HHHHHHHHHTTSSSS--

Foldse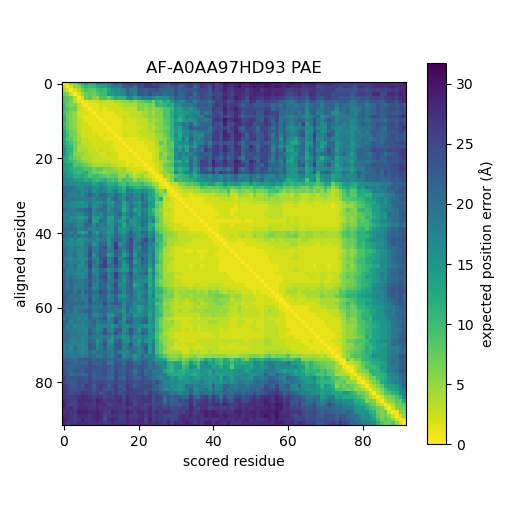ek 3Di:
DPCPDVVVVVVVVVVVPVVCVVQVHPPDPLVVQLVVCLVVCPDVVSVVLLVVCCVVPVDQDPVNSVVSCLPPPDDPVVVVVVVVVPPPPDDD